Protein AF-A0A656A6Q9-F1 (afdb_monomer)

Mean predicted aligned error: 5.74 Å

Organism: Vibrio cholerae (NCBI:txid666)

Radius of gyration: 19.45 Å; Cα contacts (8 Å, |Δi|>4): 203; chains: 1; bounding box: 60×31×55 Å

Structure (mmCIF, N/CA/C/O backbone):
data_AF-A0A656A6Q9-F1
#
_entry.id   AF-A0A656A6Q9-F1
#
loop_
_atom_site.group_PDB
_atom_site.id
_atom_site.type_symbol
_atom_site.label_atom_id
_atom_site.label_alt_id
_atom_site.label_comp_id
_atom_site.label_asym_id
_atom_site.label_entity_id
_atom_site.label_seq_id
_atom_site.pdbx_PDB_ins_code
_atom_site.Cartn_x
_atom_site.Cartn_y
_atom_site.Cartn_z
_atom_site.occupancy
_atom_site.B_iso_or_equiv
_atom_site.auth_seq_id
_atom_site.auth_comp_id
_atom_site.auth_asym_id
_atom_site.auth_atom_id
_atom_site.pdbx_PDB_model_num
ATOM 1 N N . MET A 1 1 ? -40.763 5.179 -5.869 1.00 51.84 1 MET A N 1
ATOM 2 C CA . MET A 1 1 ? -40.791 4.531 -4.534 1.00 51.84 1 MET A CA 1
ATOM 3 C C . MET A 1 1 ? -39.818 3.346 -4.403 1.00 51.84 1 MET A C 1
ATOM 5 O O . MET A 1 1 ? -39.890 2.627 -3.414 1.00 51.84 1 MET A O 1
ATOM 9 N N . GLY A 1 2 ? -38.885 3.155 -5.349 1.00 65.19 2 GLY A N 1
ATOM 10 C CA . GLY A 1 2 ? -37.767 2.212 -5.219 1.00 65.19 2 GLY A CA 1
ATOM 11 C C . GLY A 1 2 ? -36.548 2.853 -4.540 1.00 65.19 2 GLY A C 1
ATOM 12 O O . GLY A 1 2 ? -36.451 4.078 -4.482 1.00 65.19 2 GLY A O 1
ATOM 13 N N . ASN A 1 3 ? -35.657 2.012 -4.014 1.00 74.50 3 ASN A N 1
ATOM 14 C CA . ASN A 1 3 ? -34.408 2.295 -3.283 1.00 74.50 3 ASN A CA 1
ATOM 15 C C . ASN A 1 3 ? -34.468 3.110 -1.979 1.00 74.50 3 ASN A C 1
ATOM 17 O O . ASN A 1 3 ? -33.742 2.761 -1.054 1.00 74.50 3 ASN A O 1
ATOM 21 N N . TRP A 1 4 ? -35.349 4.100 -1.821 1.00 93.19 4 TRP A N 1
ATOM 22 C CA . TRP A 1 4 ? -35.379 4.922 -0.597 1.00 93.19 4 TRP A CA 1
ATOM 23 C C . TRP A 1 4 ? -35.722 4.137 0.677 1.00 93.19 4 TRP A C 1
ATOM 25 O O . TRP A 1 4 ? -35.070 4.333 1.695 1.00 93.19 4 TRP A O 1
ATOM 35 N N . LYS A 1 5 ? -36.657 3.177 0.608 1.00 90.94 5 LYS A N 1
ATOM 36 C CA . LYS A 1 5 ? -36.960 2.284 1.746 1.00 90.94 5 LYS A CA 1
ATOM 37 C C . LYS A 1 5 ? -35.768 1.409 2.145 1.00 90.94 5 LYS A C 1
ATOM 39 O O . LYS A 1 5 ? -35.609 1.083 3.314 1.00 90.94 5 LYS A O 1
ATOM 44 N N . ASN A 1 6 ? -34.946 1.006 1.173 1.00 92.31 6 ASN A N 1
ATOM 45 C CA . ASN A 1 6 ? -33.754 0.207 1.447 1.00 92.31 6 ASN A CA 1
ATOM 46 C C . ASN A 1 6 ? -32.662 1.065 2.097 1.00 92.31 6 ASN A C 1
ATOM 48 O O . ASN A 1 6 ? -32.072 0.645 3.084 1.00 92.31 6 ASN A O 1
ATOM 52 N N . ILE A 1 7 ? -32.454 2.287 1.595 1.00 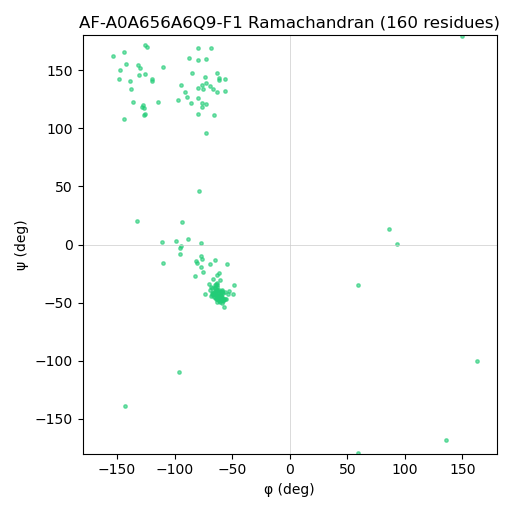92.56 7 ILE A N 1
ATOM 53 C CA . ILE A 1 7 ? -31.541 3.268 2.200 1.00 92.56 7 ILE A CA 1
ATOM 54 C C . ILE A 1 7 ? -31.954 3.549 3.648 1.00 92.56 7 ILE A C 1
ATOM 56 O O . ILE A 1 7 ? -31.124 3.461 4.544 1.00 92.56 7 ILE A O 1
ATOM 60 N N . GLU A 1 8 ? -33.237 3.820 3.896 1.00 94.25 8 GLU A N 1
ATOM 61 C CA . GLU A 1 8 ? -33.754 4.064 5.245 1.00 94.25 8 GLU A CA 1
ATOM 62 C C . GLU A 1 8 ? -33.530 2.860 6.166 1.00 94.25 8 GLU A C 1
ATOM 64 O O . GLU A 1 8 ? -33.038 3.025 7.280 1.00 94.25 8 GLU A O 1
ATOM 69 N N . LYS A 1 9 ? -33.807 1.640 5.687 1.00 92.25 9 LYS A N 1
ATOM 70 C CA . LYS A 1 9 ? -33.542 0.416 6.450 1.00 92.25 9 LYS A CA 1
ATOM 71 C C . LYS A 1 9 ? -32.058 0.270 6.797 1.00 92.25 9 LYS A C 1
ATOM 73 O O . LYS A 1 9 ? -31.758 -0.078 7.933 1.00 92.25 9 LYS A O 1
ATOM 78 N N . LEU A 1 10 ? -31.150 0.534 5.855 1.00 92.25 10 LEU A N 1
ATOM 79 C CA . LEU A 1 10 ? -29.704 0.465 6.093 1.00 92.25 10 LEU A CA 1
ATOM 80 C C . LEU A 1 10 ? -29.255 1.508 7.121 1.00 92.25 10 LEU A C 1
ATOM 82 O O . LEU A 1 10 ? -28.562 1.153 8.066 1.00 92.25 10 LEU A O 1
ATOM 86 N N . VAL A 1 11 ? -29.707 2.759 6.985 1.00 91.69 11 VAL A N 1
ATOM 87 C CA . VAL A 1 11 ? -29.376 3.845 7.922 1.00 91.69 11 VAL A CA 1
ATOM 88 C C . VAL A 1 11 ? -29.905 3.549 9.323 1.00 91.69 11 VAL A C 1
ATOM 90 O O . VAL A 1 11 ? -29.205 3.771 10.305 1.00 91.69 11 VAL A O 1
ATOM 93 N N . LEU A 1 12 ? -31.143 3.064 9.442 1.00 92.50 12 LEU A N 1
ATOM 94 C CA . LEU A 1 12 ? -31.718 2.717 10.740 1.00 92.50 12 LEU A CA 1
ATOM 95 C C . LEU A 1 12 ? -31.003 1.522 11.366 1.00 92.50 12 LEU A C 1
ATOM 97 O O . LEU A 1 12 ? -30.695 1.578 12.549 1.00 92.50 12 LEU A O 1
ATOM 101 N N . ALA A 1 13 ? -30.700 0.490 10.577 1.00 90.25 13 ALA A N 1
ATOM 102 C CA . ALA A 1 13 ? -29.970 -0.674 11.060 1.00 90.25 13 ALA A CA 1
ATOM 103 C C . ALA A 1 13 ? -28.542 -0.323 11.493 1.00 90.25 13 ALA A C 1
ATOM 105 O O . ALA A 1 13 ? -28.060 -0.906 12.452 1.00 90.25 13 ALA A O 1
ATOM 106 N N . SER A 1 14 ? -27.868 0.624 10.829 1.00 89.12 14 SER A N 1
ATOM 107 C CA . SER A 1 14 ? -26.481 0.970 11.153 1.00 89.12 14 SER A CA 1
ATOM 108 C C . SER A 1 14 ? -26.332 1.794 12.428 1.00 89.12 14 SER A C 1
ATOM 110 O O . SER A 1 14 ? -25.253 1.773 13.003 1.00 89.12 14 SER A O 1
ATOM 112 N N . LYS A 1 15 ? -27.370 2.525 12.872 1.00 87.69 15 LYS A N 1
ATOM 113 C CA . LYS A 1 15 ? -27.281 3.462 14.013 1.00 87.69 15 LYS A CA 1
ATOM 114 C C . LYS A 1 15 ? -26.712 2.827 15.278 1.00 87.69 15 LYS A C 1
ATOM 116 O O . LYS A 1 15 ? -25.904 3.467 15.940 1.00 87.69 15 LYS A O 1
ATOM 121 N N . ASP A 1 16 ? -27.091 1.585 15.560 1.00 84.44 16 ASP A N 1
ATOM 122 C CA . ASP A 1 16 ? -26.666 0.863 16.764 1.00 84.44 16 ASP A CA 1
ATOM 123 C C . ASP A 1 16 ? -25.224 0.328 16.670 1.00 84.44 16 ASP A C 1
ATOM 125 O O . ASP A 1 16 ? -24.668 -0.124 17.664 1.00 84.44 16 ASP A O 1
ATOM 129 N N . PHE A 1 17 ? -24.610 0.388 15.484 1.00 85.50 17 PHE A N 1
ATOM 130 C CA . PHE A 1 17 ? -23.245 -0.079 15.213 1.00 85.50 17 PHE A CA 1
ATOM 131 C C . PHE A 1 17 ? -22.272 1.071 14.915 1.00 85.50 17 PHE A C 1
ATOM 133 O O . PHE A 1 17 ? -21.109 0.831 14.591 1.00 85.50 17 PHE A O 1
ATOM 140 N N . ILE A 1 18 ? -22.735 2.325 14.978 1.00 85.31 18 ILE A N 1
ATOM 141 C CA . ILE A 1 18 ? -21.861 3.490 14.829 1.00 85.31 18 ILE A CA 1
ATOM 142 C C . ILE A 1 18 ? -21.087 3.659 16.130 1.00 85.31 18 ILE A C 1
ATOM 144 O O . ILE A 1 18 ? -21.676 3.937 17.171 1.00 85.31 18 ILE A O 1
ATOM 148 N N . LEU A 1 19 ? -19.765 3.549 16.031 1.00 84.19 19 LEU A N 1
ATOM 149 C CA . LEU A 1 19 ? -18.864 3.777 17.153 1.00 84.19 19 LEU A CA 1
ATOM 150 C C . LEU A 1 19 ? -19.065 5.171 17.762 1.00 84.19 19 LEU A C 1
ATOM 152 O O . LEU A 1 19 ? -19.246 6.165 17.037 1.00 84.19 19 LEU A O 1
ATOM 156 N N . THR A 1 20 ? -18.957 5.265 19.083 1.00 88.75 20 THR A N 1
ATOM 157 C CA . THR A 1 20 ? -18.841 6.557 19.765 1.00 88.75 20 THR A CA 1
ATOM 158 C C . THR A 1 20 ? -17.495 7.214 19.446 1.00 88.75 20 THR A C 1
ATOM 160 O O . THR A 1 20 ? -16.604 6.617 18.836 1.00 88.75 20 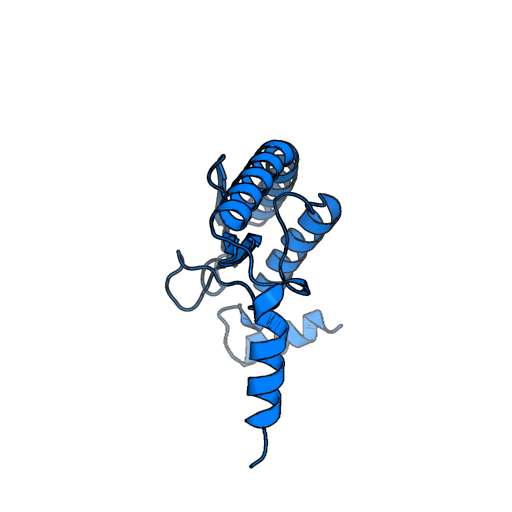THR A O 1
ATOM 163 N N . GLU A 1 21 ? -17.333 8.484 19.819 1.00 88.75 21 GLU A N 1
ATOM 164 C CA . GLU A 1 21 ? -16.047 9.161 19.635 1.00 88.75 21 GLU A CA 1
ATOM 165 C C . GLU A 1 21 ? -14.952 8.512 20.489 1.00 88.75 21 GLU A C 1
ATOM 167 O O . GLU A 1 21 ? -13.838 8.315 20.017 1.00 88.75 21 GLU A O 1
ATOM 172 N N . GLU A 1 22 ? -15.275 8.109 21.714 1.00 89.25 22 GLU A N 1
ATOM 173 C CA . GLU A 1 22 ? -14.339 7.449 22.622 1.00 89.25 22 GLU A CA 1
ATOM 174 C C . GLU A 1 22 ? -13.867 6.101 22.065 1.00 89.25 22 GLU A C 1
ATOM 176 O O . GLU A 1 22 ? -12.671 5.809 22.097 1.00 89.25 22 GLU A O 1
ATOM 181 N N . GLU A 1 23 ? -14.784 5.307 21.505 1.00 89.06 23 GLU A N 1
ATOM 182 C CA . GLU A 1 23 ? -14.456 4.033 20.859 1.00 89.06 23 GLU A CA 1
ATOM 183 C C . GLU A 1 23 ? -13.564 4.242 19.630 1.00 89.06 23 GLU A C 1
ATOM 185 O O . GLU A 1 23 ? -12.566 3.539 19.465 1.00 89.06 23 GLU A O 1
ATOM 190 N N . ARG A 1 24 ? -13.860 5.257 18.804 1.00 86.88 24 ARG A N 1
ATOM 191 C CA . ARG A 1 24 ? -13.001 5.626 17.667 1.00 86.88 24 ARG A CA 1
ATOM 192 C C . ARG A 1 24 ? -11.588 5.985 18.116 1.00 86.88 24 ARG A C 1
ATOM 194 O O . ARG A 1 24 ? -10.625 5.489 17.538 1.00 86.88 24 ARG A O 1
ATOM 201 N N . GLN A 1 25 ? -11.453 6.830 19.137 1.00 87.75 25 GLN A N 1
ATOM 202 C CA . GLN A 1 25 ? -10.142 7.261 19.630 1.00 87.75 25 GLN A CA 1
ATOM 203 C C . GLN A 1 25 ? -9.335 6.098 20.218 1.00 87.75 25 GLN A C 1
ATOM 205 O O . GLN A 1 25 ? -8.117 6.038 20.032 1.00 87.75 25 GLN A O 1
ATOM 210 N N . LEU A 1 26 ? -9.998 5.158 20.899 1.00 89.44 26 LEU A N 1
ATOM 211 C CA . LEU A 1 26 ? -9.346 3.960 21.418 1.00 89.44 26 LEU A CA 1
ATOM 212 C C . LEU A 1 26 ? -8.794 3.088 20.282 1.00 89.44 26 LEU A C 1
ATOM 214 O O . LEU A 1 26 ? -7.610 2.759 20.306 1.00 89.44 26 LEU A O 1
ATOM 218 N N . ILE A 1 27 ? -9.607 2.802 19.261 1.00 88.44 27 ILE A N 1
ATOM 219 C CA . ILE A 1 27 ? -9.195 1.992 18.103 1.00 88.44 27 ILE A CA 1
ATOM 220 C C . ILE A 1 27 ? -8.030 2.649 17.363 1.00 88.44 27 ILE A C 1
ATOM 222 O O . ILE A 1 27 ? -7.028 1.994 17.093 1.00 88.44 27 ILE A O 1
ATOM 226 N N . VAL A 1 28 ? -8.105 3.957 17.093 1.00 88.12 28 VAL A N 1
ATOM 227 C CA . VAL A 1 28 ? -7.019 4.697 16.425 1.00 88.12 28 VAL A CA 1
ATOM 228 C C . VAL A 1 28 ? -5.703 4.555 17.192 1.00 88.12 28 VAL A C 1
ATOM 230 O O . VAL A 1 28 ? -4.645 4.363 16.590 1.00 88.12 28 VAL A O 1
ATOM 233 N N . LYS A 1 29 ? -5.754 4.617 18.526 1.00 89.81 29 LYS A N 1
ATOM 234 C CA . LYS A 1 29 ? -4.574 4.448 19.375 1.00 89.81 29 LYS A CA 1
ATOM 235 C C . LYS A 1 29 ? -4.024 3.020 19.325 1.00 89.81 29 LYS A C 1
ATOM 237 O O . LYS A 1 29 ? -2.806 2.853 19.257 1.00 89.81 29 LYS A O 1
ATOM 242 N N . GLU A 1 30 ? -4.886 2.010 19.378 1.00 92.69 30 GLU A N 1
ATOM 243 C CA . GLU A 1 30 ? -4.486 0.599 19.309 1.00 92.69 30 GLU A CA 1
ATOM 244 C C . GLU A 1 30 ? -3.861 0.255 17.952 1.00 92.69 30 GLU A C 1
ATOM 246 O O . GLU A 1 30 ? -2.777 -0.327 17.904 1.00 92.69 30 GLU A O 1
ATOM 251 N N . GLU A 1 31 ? -4.474 0.710 16.861 1.00 93.19 31 GLU A N 1
ATOM 252 C CA . GLU A 1 31 ? -3.965 0.581 15.492 1.00 93.19 31 GLU A CA 1
ATOM 253 C C . GLU A 1 31 ? -2.591 1.237 15.330 1.00 93.19 31 GLU A C 1
ATOM 255 O O . GLU A 1 31 ? -1.655 0.635 14.798 1.00 93.19 31 GLU A O 1
ATOM 260 N N . GLN A 1 32 ? -2.437 2.459 15.845 1.00 91.94 32 GLN A N 1
ATOM 261 C CA . GLN A 1 32 ? -1.176 3.190 15.796 1.00 91.94 32 GLN A CA 1
ATOM 262 C C . GLN A 1 32 ? -0.078 2.495 16.615 1.00 91.94 32 GLN A C 1
ATOM 264 O O . GLN A 1 32 ? 1.076 2.432 16.182 1.00 91.94 32 GLN A O 1
ATOM 269 N N . GLN A 1 33 ? -0.416 1.954 17.786 1.00 94.69 33 GLN A N 1
ATOM 270 C CA . GLN A 1 33 ? 0.528 1.203 18.608 1.00 94.69 33 GLN A CA 1
ATOM 271 C C . GLN A 1 33 ? 0.952 -0.102 17.924 1.00 94.69 33 GLN A C 1
ATOM 273 O O . GLN A 1 33 ? 2.142 -0.426 17.920 1.00 94.69 33 GLN A O 1
ATOM 278 N N . ALA A 1 34 ? 0.005 -0.824 17.322 1.00 95.94 34 ALA A N 1
ATOM 279 C CA . ALA A 1 34 ? 0.280 -2.036 16.562 1.00 95.94 34 ALA A CA 1
ATOM 280 C C . ALA A 1 34 ? 1.186 -1.744 15.359 1.00 95.94 34 ALA A C 1
ATOM 282 O O . ALA A 1 34 ? 2.196 -2.420 15.175 1.00 95.94 34 ALA A O 1
ATOM 283 N N . TYR A 1 35 ? 0.911 -0.675 14.607 1.00 96.00 35 TYR A N 1
ATOM 284 C CA . TYR A 1 35 ? 1.780 -0.229 13.520 1.00 96.00 35 TYR A CA 1
ATOM 285 C C . TYR A 1 35 ? 3.218 0.020 13.992 1.00 96.00 35 TYR A C 1
ATOM 287 O O . TYR A 1 35 ? 4.152 -0.486 13.371 1.00 96.00 35 TYR A O 1
ATOM 295 N N . VAL A 1 36 ? 3.410 0.731 15.112 1.00 95.94 36 VAL A N 1
ATOM 296 C CA . VAL A 1 36 ? 4.750 0.970 15.683 1.00 95.94 36 VAL A CA 1
ATOM 297 C C . VAL A 1 36 ? 5.448 -0.350 16.019 1.00 95.94 36 VAL A C 1
ATOM 299 O O . VAL A 1 36 ? 6.630 -0.518 15.721 1.00 95.94 36 VAL A O 1
ATOM 302 N N . THR A 1 37 ? 4.720 -1.323 16.569 1.00 97.56 37 THR A N 1
ATOM 303 C CA . THR A 1 37 ? 5.241 -2.676 16.811 1.00 97.56 37 THR A CA 1
ATOM 304 C C . THR A 1 37 ? 5.618 -3.402 15.511 1.00 97.56 37 THR A C 1
ATOM 306 O O . THR A 1 37 ? 6.616 -4.123 15.488 1.00 97.56 37 THR A O 1
ATOM 309 N N . ASN A 1 38 ? 4.884 -3.177 14.420 1.00 97.62 38 ASN A N 1
ATOM 310 C CA . ASN A 1 38 ? 5.120 -3.789 13.108 1.00 97.62 38 ASN A CA 1
ATOM 311 C C . ASN A 1 38 ? 6.234 -3.104 12.291 1.00 97.62 38 ASN A C 1
ATOM 313 O O . ASN A 1 38 ? 6.744 -3.699 11.335 1.00 97.62 38 ASN A O 1
ATOM 317 N N . MET A 1 39 ? 6.650 -1.882 12.653 1.00 97.25 39 MET A N 1
ATOM 318 C CA . MET A 1 39 ? 7.639 -1.087 11.908 1.00 97.25 39 MET A CA 1
ATOM 319 C C . MET A 1 39 ? 8.923 -1.846 11.543 1.00 97.25 39 MET A C 1
ATOM 321 O O . MET A 1 39 ? 9.347 -1.716 10.395 1.00 97.25 39 MET A O 1
ATOM 325 N N . PRO A 1 40 ? 9.551 -2.663 12.416 1.00 98.12 40 PRO A N 1
ATOM 326 C CA . PRO A 1 40 ? 10.756 -3.401 12.037 1.00 98.12 40 PRO A CA 1
ATOM 327 C C . PRO A 1 40 ? 10.547 -4.322 10.827 1.00 98.12 40 PRO A C 1
ATOM 329 O O . PRO A 1 40 ? 11.383 -4.347 9.924 1.00 98.12 40 PRO A O 1
ATOM 332 N N . ALA A 1 41 ? 9.411 -5.024 10.767 1.00 98.12 41 ALA A N 1
ATOM 333 C CA . ALA A 1 41 ? 9.065 -5.896 9.646 1.00 98.12 41 ALA A CA 1
ATOM 334 C C . ALA A 1 41 ? 8.768 -5.094 8.369 1.00 98.12 41 ALA A C 1
ATOM 336 O O . ALA A 1 41 ? 9.191 -5.481 7.280 1.00 98.12 41 ALA A O 1
ATOM 337 N N . ILE A 1 42 ? 8.083 -3.954 8.504 1.00 98.00 42 ILE A N 1
ATOM 338 C CA . ILE A 1 42 ? 7.798 -3.034 7.393 1.00 98.00 42 ILE A CA 1
ATOM 339 C C . ILE A 1 42 ? 9.109 -2.493 6.804 1.00 98.00 42 ILE A C 1
ATOM 341 O O . ILE A 1 42 ? 9.321 -2.556 5.592 1.00 98.00 42 ILE A O 1
ATOM 345 N N . ILE A 1 43 ? 10.012 -2.012 7.662 1.00 98.38 43 ILE A N 1
ATOM 346 C CA . ILE A 1 43 ? 11.329 -1.483 7.287 1.00 98.38 43 ILE A CA 1
ATOM 347 C C . ILE A 1 43 ? 12.146 -2.547 6.555 1.00 98.38 43 ILE A C 1
ATOM 349 O O . ILE A 1 43 ? 12.754 -2.247 5.529 1.00 98.38 43 ILE A O 1
ATOM 353 N N . GLU A 1 44 ? 12.157 -3.782 7.056 1.00 98.38 44 GLU A N 1
ATOM 354 C CA . GLU A 1 44 ? 12.862 -4.899 6.427 1.00 98.38 44 GLU A CA 1
ATOM 355 C C . GLU A 1 44 ? 12.386 -5.125 4.982 1.00 98.38 44 GLU A C 1
ATOM 357 O O . GLU A 1 44 ? 13.199 -5.096 4.053 1.00 98.38 44 GLU A O 1
ATOM 362 N N . VAL A 1 45 ? 11.072 -5.276 4.779 1.00 98.50 45 VAL A N 1
ATOM 363 C CA . VAL A 1 45 ? 10.471 -5.516 3.455 1.00 98.50 45 VAL A CA 1
ATOM 364 C C . VAL A 1 45 ? 10.753 -4.352 2.502 1.00 98.50 45 VAL A C 1
ATOM 366 O O . VAL A 1 45 ? 11.218 -4.566 1.378 1.00 98.50 45 VAL A O 1
ATOM 369 N N . LEU A 1 46 ? 10.537 -3.110 2.943 1.00 98.44 46 LEU A N 1
ATOM 370 C CA . LEU A 1 46 ? 10.727 -1.932 2.092 1.00 98.44 46 LEU A CA 1
ATOM 371 C C . LEU A 1 46 ? 12.198 -1.658 1.771 1.00 98.44 46 LEU A C 1
ATOM 373 O O . LEU A 1 46 ? 12.510 -1.233 0.658 1.00 98.44 46 LEU A O 1
ATOM 377 N N . ASN A 1 47 ? 13.124 -1.946 2.689 1.00 98.44 47 ASN A N 1
ATOM 378 C CA . ASN A 1 47 ? 14.556 -1.832 2.413 1.00 98.44 47 ASN A CA 1
ATOM 379 C C . ASN A 1 47 ? 15.013 -2.856 1.373 1.00 98.44 47 ASN A C 1
ATOM 381 O O . ASN A 1 47 ? 15.770 -2.503 0.465 1.00 98.44 47 ASN A O 1
ATOM 385 N N . MET A 1 48 ? 14.530 -4.099 1.456 1.00 98.31 48 MET A N 1
ATOM 386 C CA . MET A 1 48 ? 14.808 -5.106 0.431 1.00 98.31 48 MET A CA 1
ATOM 387 C C . MET A 1 48 ? 14.254 -4.684 -0.934 1.00 98.31 48 MET A C 1
ATOM 389 O O . MET A 1 48 ? 14.979 -4.742 -1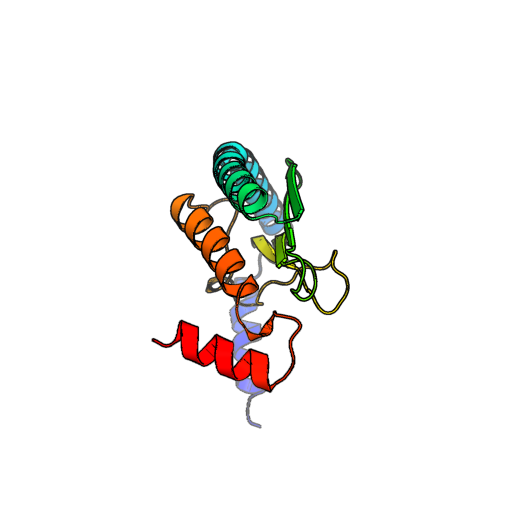.931 1.00 98.31 48 MET A O 1
ATOM 393 N N . ALA A 1 49 ? 13.007 -4.205 -0.985 1.00 98.19 49 ALA A N 1
ATOM 394 C CA . ALA A 1 49 ? 12.401 -3.702 -2.215 1.00 98.19 49 ALA A CA 1
ATOM 395 C C . ALA A 1 49 ? 13.193 -2.516 -2.791 1.00 98.19 49 ALA A C 1
ATOM 397 O O . ALA A 1 49 ? 13.536 -2.520 -3.973 1.00 98.19 49 ALA A O 1
ATOM 398 N N . GLN A 1 50 ? 13.570 -1.543 -1.954 1.00 98.31 50 GLN A N 1
ATOM 399 C CA . GLN A 1 50 ? 14.390 -0.402 -2.358 1.00 98.31 50 GLN A CA 1
ATOM 400 C C . GLN A 1 50 ? 15.720 -0.841 -2.978 1.00 98.31 50 GLN A C 1
ATOM 402 O O . GLN A 1 50 ? 16.112 -0.301 -4.012 1.00 98.31 50 GLN A O 1
ATOM 407 N N . LEU A 1 51 ? 16.435 -1.780 -2.350 1.00 98.38 51 LEU A N 1
ATOM 408 C CA . LEU A 1 51 ? 17.723 -2.263 -2.855 1.00 98.38 51 LEU A CA 1
ATOM 409 C C . LEU A 1 51 ? 17.572 -2.896 -4.243 1.00 98.38 51 LEU A C 1
ATOM 411 O O . LEU A 1 51 ? 18.333 -2.562 -5.152 1.00 98.38 51 LEU A O 1
ATOM 415 N N . LYS A 1 52 ? 16.559 -3.752 -4.426 1.00 98.38 52 LYS A N 1
ATOM 416 C CA . LYS A 1 52 ? 16.273 -4.396 -5.716 1.00 98.38 52 LYS A CA 1
ATOM 417 C C . LYS A 1 52 ? 15.882 -3.379 -6.790 1.00 98.38 52 LYS A C 1
ATOM 419 O O . LYS A 1 52 ? 16.427 -3.419 -7.888 1.00 98.38 52 LYS A O 1
ATOM 424 N N . LEU A 1 53 ? 14.996 -2.437 -6.470 1.00 98.19 53 LEU A N 1
ATOM 425 C CA . LEU A 1 53 ? 14.562 -1.389 -7.398 1.00 98.19 53 LEU A CA 1
ATOM 426 C C . LEU A 1 53 ? 15.721 -0.472 -7.813 1.00 98.19 53 LEU A C 1
ATOM 428 O O . LEU A 1 53 ? 15.893 -0.199 -8.999 1.00 98.19 53 LEU A O 1
ATOM 432 N N . LYS A 1 54 ? 16.567 -0.043 -6.868 1.00 97.88 54 LYS A N 1
ATOM 433 C CA . LYS A 1 54 ? 17.752 0.772 -7.182 1.00 97.88 54 LYS A CA 1
ATOM 434 C C . LYS A 1 54 ? 18.730 0.036 -8.101 1.00 97.88 54 LYS A C 1
ATOM 436 O O . LYS A 1 54 ? 19.265 0.652 -9.016 1.00 97.88 54 LYS A O 1
ATOM 441 N N . ALA A 1 55 ? 18.926 -1.272 -7.909 1.00 98.12 55 ALA A N 1
ATOM 442 C CA . ALA A 1 55 ? 19.750 -2.089 -8.805 1.00 98.12 55 ALA A CA 1
ATOM 443 C C . ALA A 1 55 ? 19.183 -2.171 -10.238 1.00 98.12 55 ALA A C 1
ATOM 445 O O . ALA A 1 55 ? 19.944 -2.339 -11.186 1.00 98.12 55 ALA A O 1
ATOM 446 N N . LEU A 1 56 ? 17.867 -2.003 -10.397 1.00 97.12 56 LEU A N 1
ATOM 447 C CA . LEU A 1 56 ? 17.171 -1.926 -11.686 1.00 97.12 56 LEU A CA 1
ATOM 448 C C . LEU A 1 56 ? 17.088 -0.493 -12.253 1.00 97.12 56 LEU A C 1
ATOM 450 O O . LEU A 1 56 ? 16.450 -0.280 -13.281 1.00 97.12 56 LEU A O 1
ATOM 454 N N . GLY A 1 57 ? 17.717 0.494 -11.605 1.00 96.81 57 GLY A N 1
ATOM 455 C CA . GLY A 1 57 ? 17.767 1.880 -12.081 1.00 96.81 57 GLY A CA 1
ATOM 456 C C . GLY A 1 57 ? 16.581 2.759 -11.672 1.00 96.81 57 GLY A C 1
ATOM 457 O O . GLY A 1 57 ? 16.428 3.855 -12.208 1.00 96.81 57 GLY A O 1
ATOM 458 N N . PHE A 1 58 ? 15.747 2.322 -10.725 1.00 97.31 58 PHE A N 1
ATOM 459 C CA . PHE A 1 58 ? 14.666 3.156 -10.201 1.00 97.31 58 PHE A CA 1
ATOM 460 C C . PHE A 1 58 ? 15.198 4.265 -9.286 1.00 97.31 58 PHE A C 1
ATOM 462 O O . PHE A 1 58 ? 16.084 4.049 -8.451 1.00 97.31 58 PHE A O 1
ATOM 469 N N . TRP A 1 59 ? 14.555 5.429 -9.349 1.00 95.94 59 TRP A N 1
ATOM 470 C CA . TRP A 1 59 ? 14.530 6.367 -8.232 1.00 95.94 59 TRP A CA 1
ATOM 471 C C . TRP A 1 59 ? 13.572 5.835 -7.161 1.00 95.94 59 TRP A C 1
ATOM 473 O O . TRP A 1 59 ? 12.467 5.406 -7.491 1.00 95.94 59 TRP A O 1
ATOM 483 N N . VAL A 1 60 ? 13.982 5.848 -5.888 1.00 96.56 60 VAL A N 1
ATOM 484 C CA . VAL A 1 60 ? 13.186 5.319 -4.767 1.00 96.56 60 VAL A CA 1
ATOM 485 C C . VAL A 1 60 ? 13.265 6.257 -3.567 1.00 96.56 60 VAL A C 1
ATOM 487 O O . VAL A 1 60 ? 14.360 6.653 -3.161 1.00 96.56 60 VAL A O 1
ATOM 490 N N . GLU A 1 61 ? 12.111 6.535 -2.968 1.00 95.50 61 GLU A N 1
ATOM 491 C CA . GLU A 1 61 ? 11.949 7.176 -1.664 1.00 95.50 61 GLU A CA 1
ATOM 492 C C . GLU A 1 61 ? 11.309 6.176 -0.700 1.00 95.50 61 GLU A C 1
ATOM 494 O O . GLU A 1 61 ? 10.218 5.671 -0.957 1.00 95.50 61 GLU A O 1
ATOM 499 N N . ASN A 1 62 ? 11.983 5.903 0.413 1.00 96.81 62 ASN A N 1
ATOM 500 C CA . ASN A 1 62 ? 11.483 5.043 1.478 1.00 96.81 62 ASN A CA 1
ATOM 501 C C . ASN A 1 62 ? 11.562 5.806 2.799 1.00 96.81 62 ASN A C 1
ATOM 503 O O . ASN A 1 62 ? 12.660 6.092 3.280 1.00 96.81 62 ASN A O 1
ATOM 507 N N . ASN A 1 63 ? 10.409 6.152 3.361 1.00 96.06 63 ASN A N 1
ATOM 508 C CA . ASN A 1 63 ? 10.307 6.830 4.642 1.00 96.06 63 ASN A CA 1
ATOM 509 C C . ASN A 1 63 ? 9.337 6.066 5.545 1.00 96.06 63 ASN A C 1
ATOM 511 O O . ASN A 1 63 ? 8.160 5.934 5.216 1.00 96.06 63 ASN A O 1
ATOM 515 N N . VAL A 1 64 ? 9.832 5.578 6.678 1.00 96.06 64 VAL A N 1
ATOM 516 C CA . VAL A 1 64 ? 9.045 4.863 7.684 1.00 96.06 64 VAL A CA 1
ATOM 517 C C . VAL A 1 64 ? 9.272 5.564 9.015 1.00 96.06 64 VAL A C 1
ATOM 519 O O . VAL A 1 64 ? 10.380 5.541 9.550 1.00 96.06 64 VAL A O 1
ATOM 522 N N . THR A 1 65 ? 8.231 6.202 9.539 1.00 95.62 65 THR A N 1
ATOM 523 C CA . THR A 1 65 ? 8.232 6.852 10.852 1.00 95.62 65 THR A CA 1
ATOM 524 C C . THR A 1 65 ? 7.076 6.327 11.689 1.00 95.62 65 THR A C 1
ATOM 526 O O . THR A 1 65 ? 6.213 5.604 11.189 1.00 95.62 65 THR A O 1
ATOM 529 N N . GLU A 1 66 ? 7.031 6.698 12.967 1.00 92.88 66 GLU A N 1
ATOM 530 C CA . GLU A 1 66 ? 5.904 6.356 13.838 1.00 92.88 66 GLU A CA 1
ATOM 531 C C . GLU A 1 66 ? 4.586 6.947 13.324 1.00 92.88 66 GLU A C 1
ATOM 533 O O . GLU A 1 66 ? 3.543 6.337 13.489 1.00 92.88 66 GLU A O 1
ATOM 538 N N . GLN A 1 67 ? 4.617 8.094 12.641 1.00 89.38 67 GLN A N 1
ATOM 539 C CA . GLN A 1 67 ? 3.419 8.738 12.089 1.00 89.38 67 GLN A CA 1
ATOM 540 C C . GLN A 1 67 ? 2.907 8.058 10.815 1.00 89.38 67 GLN A C 1
ATOM 542 O O . GLN A 1 67 ? 1.815 8.380 10.348 1.00 89.38 67 GLN A O 1
ATOM 547 N N . GLY A 1 68 ? 3.698 7.164 10.220 1.00 91.50 68 GLY A N 1
ATOM 548 C CA . GLY A 1 68 ? 3.304 6.470 9.011 1.00 91.50 68 GLY A CA 1
ATOM 549 C C . GLY A 1 68 ? 4.457 6.091 8.096 1.00 91.50 68 GLY A C 1
ATOM 550 O O . GLY A 1 68 ? 5.631 6.359 8.348 1.00 91.50 68 GLY A O 1
ATOM 551 N N . THR A 1 69 ? 4.093 5.445 6.998 1.00 94.19 69 THR A N 1
ATOM 552 C CA . THR A 1 69 ? 5.020 4.979 5.971 1.00 94.19 69 THR A CA 1
ATOM 553 C C . THR A 1 69 ? 4.688 5.633 4.642 1.00 94.19 69 THR A C 1
ATOM 555 O O . THR A 1 69 ? 3.523 5.789 4.282 1.00 94.19 69 THR A O 1
ATOM 558 N N . ARG A 1 70 ? 5.720 5.972 3.875 1.00 94.50 70 ARG A N 1
ATOM 559 C CA . ARG A 1 70 ? 5.625 6.398 2.485 1.00 94.50 70 ARG A CA 1
ATOM 560 C C . ARG A 1 70 ? 6.715 5.718 1.672 1.00 94.50 70 ARG A C 1
ATOM 562 O O . ARG A 1 70 ? 7.900 5.869 1.960 1.00 94.50 70 ARG A O 1
ATOM 569 N N . PHE A 1 71 ? 6.296 5.001 0.638 1.00 96.31 71 PHE A N 1
ATOM 570 C CA . PHE A 1 71 ? 7.187 4.313 -0.283 1.00 96.31 71 PHE A CA 1
ATOM 571 C C . PHE A 1 71 ? 6.846 4.730 -1.708 1.00 96.31 71 PHE A C 1
ATOM 573 O O . PHE A 1 71 ? 5.726 4.504 -2.167 1.00 96.31 71 PHE A O 1
ATOM 580 N N . ARG A 1 72 ? 7.799 5.362 -2.398 1.00 94.94 72 ARG A N 1
ATOM 581 C CA . ARG A 1 72 ? 7.655 5.815 -3.785 1.00 94.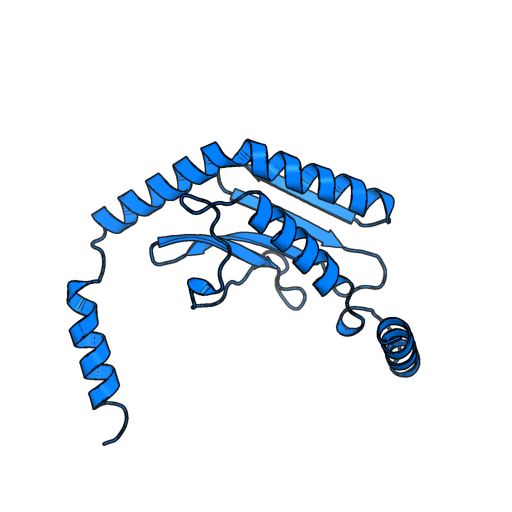94 72 ARG A CA 1
ATOM 582 C C . ARG A 1 72 ? 8.763 5.273 -4.642 1.00 94.94 72 ARG A C 1
ATOM 584 O O . ARG A 1 72 ? 9.907 5.178 -4.204 1.00 94.94 72 ARG A O 1
ATOM 591 N N . PHE A 1 73 ? 8.432 5.013 -5.890 1.00 95.19 73 PHE A N 1
ATOM 592 C CA . PHE A 1 73 ? 9.411 4.607 -6.872 1.00 95.19 73 PHE A CA 1
ATOM 593 C C . PHE A 1 73 ? 9.028 5.118 -8.253 1.00 95.19 73 PHE A C 1
ATOM 595 O O . PHE A 1 73 ? 7.854 5.306 -8.568 1.00 95.19 73 PHE A O 1
ATOM 602 N N . SER A 1 74 ? 10.035 5.377 -9.074 1.00 93.75 74 SER A N 1
ATOM 603 C CA . SER A 1 74 ? 9.845 5.786 -10.458 1.00 93.75 74 SER A CA 1
ATOM 604 C C . SER A 1 74 ? 10.998 5.280 -11.308 1.00 93.75 74 SER A C 1
ATOM 606 O O . SER A 1 74 ? 12.147 5.263 -10.860 1.00 93.75 74 SER A O 1
ATOM 608 N N . LEU A 1 75 ? 10.685 4.864 -12.530 1.00 94.81 75 LEU A N 1
ATOM 609 C CA . LEU A 1 75 ? 11.665 4.459 -13.527 1.00 94.81 75 LEU A CA 1
ATOM 610 C C . LEU A 1 75 ? 11.541 5.370 -14.746 1.00 94.81 75 LEU A C 1
ATOM 612 O O . LEU A 1 75 ? 10.439 5.739 -15.155 1.00 94.81 75 LEU A O 1
ATOM 616 N N . GLN A 1 76 ? 12.676 5.735 -15.340 1.00 90.31 76 GLN A N 1
ATOM 617 C CA . GLN A 1 76 ? 12.682 6.546 -16.552 1.00 90.31 76 GLN A CA 1
ATOM 618 C C . GLN A 1 76 ? 11.851 5.874 -17.656 1.00 90.31 76 GLN A C 1
ATOM 620 O O . GLN A 1 76 ? 12.020 4.690 -17.937 1.00 90.31 76 GLN A O 1
ATOM 625 N N . GLY A 1 77 ? 10.971 6.653 -18.290 1.00 88.44 77 GLY A N 1
ATOM 626 C CA . GLY A 1 77 ? 10.074 6.163 -19.338 1.00 88.44 77 GLY A CA 1
ATOM 627 C C . GLY A 1 77 ? 8.695 5.717 -18.848 1.00 88.44 77 GLY A C 1
ATOM 628 O O . GLY A 1 77 ? 7.887 5.334 -19.684 1.00 88.44 77 GLY A O 1
ATOM 629 N N . TYR A 1 78 ? 8.394 5.808 -17.549 1.00 89.56 78 TYR A N 1
ATOM 630 C CA . TYR A 1 78 ? 7.067 5.525 -16.986 1.00 89.56 78 TYR A CA 1
ATOM 631 C C . TYR A 1 78 ? 6.360 6.798 -16.490 1.00 89.56 78 TYR A C 1
ATOM 633 O O . TYR A 1 78 ? 7.007 7.780 -16.115 1.00 89.56 78 TYR A O 1
ATOM 641 N N . TYR A 1 79 ? 5.024 6.795 -16.486 1.00 83.44 79 TYR A N 1
ATOM 642 C CA . TYR A 1 79 ? 4.210 7.911 -15.998 1.00 83.44 79 TYR A CA 1
ATOM 643 C C . TYR A 1 79 ? 4.242 8.024 -14.469 1.00 83.44 79 TYR A C 1
ATOM 645 O O . TYR A 1 79 ? 3.792 7.124 -13.762 1.00 83.44 79 TYR A O 1
ATOM 653 N N . GLY A 1 80 ? 4.701 9.177 -13.968 1.00 78.31 80 GLY A N 1
ATOM 654 C CA . GLY A 1 80 ? 4.648 9.544 -12.550 1.00 78.31 80 GLY A CA 1
ATOM 655 C C . GLY A 1 80 ? 5.386 8.581 -11.603 1.00 78.31 80 GLY A C 1
ATOM 656 O O . GLY A 1 80 ? 6.010 7.601 -12.030 1.00 78.31 80 GLY A O 1
ATOM 657 N N . PRO A 1 81 ? 5.365 8.866 -10.292 1.00 86.50 81 PRO A N 1
ATOM 658 C CA . PRO A 1 81 ? 5.789 7.904 -9.291 1.00 86.50 81 PRO A CA 1
ATOM 659 C C . PRO A 1 81 ? 4.676 6.884 -9.025 1.00 86.50 81 PRO A C 1
ATOM 661 O O . PRO A 1 81 ? 3.520 7.249 -8.811 1.00 86.50 81 PRO A O 1
ATOM 664 N N . GLY A 1 82 ? 5.052 5.610 -8.975 1.00 91.69 82 GLY A N 1
ATOM 665 C CA . GLY A 1 82 ? 4.274 4.585 -8.293 1.00 91.69 82 GLY A CA 1
ATOM 666 C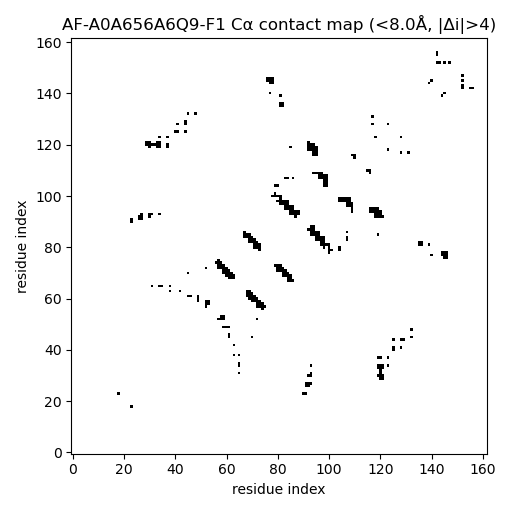 C . GLY A 1 82 ? 4.527 4.637 -6.787 1.00 91.69 82 GLY A C 1
ATOM 667 O O . GLY A 1 82 ? 5.445 5.315 -6.307 1.00 91.69 82 GLY A O 1
ATOM 668 N N . GLY A 1 83 ? 3.718 3.903 -6.030 1.00 93.12 83 GLY A N 1
ATOM 669 C CA . GLY A 1 83 ? 3.918 3.748 -4.596 1.00 93.12 83 GLY A CA 1
ATOM 670 C C . GLY A 1 83 ? 2.646 3.874 -3.780 1.00 93.12 83 GLY A C 1
ATOM 671 O O . GLY A 1 83 ? 1.531 3.879 -4.301 1.00 93.12 83 GLY A O 1
ATOM 672 N N . PHE A 1 84 ? 2.836 3.973 -2.473 1.00 9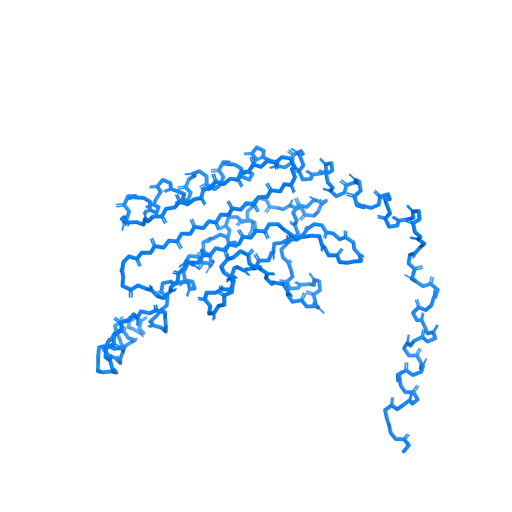5.00 84 PHE A N 1
ATOM 673 C CA . PHE A 1 84 ? 1.765 4.027 -1.491 1.00 95.00 84 PHE A CA 1
ATOM 674 C C . PHE A 1 84 ? 2.219 4.765 -0.230 1.00 95.00 84 PHE A C 1
ATOM 676 O O . PHE A 1 84 ? 3.414 4.951 0.027 1.00 95.00 84 PHE A O 1
ATOM 683 N N . SER A 1 85 ? 1.251 5.192 0.572 1.00 94.12 85 SER A N 1
ATOM 684 C CA . SER A 1 85 ? 1.490 5.741 1.900 1.00 94.12 85 SER A CA 1
ATOM 685 C C . SER A 1 85 ? 0.407 5.309 2.875 1.00 94.12 85 SER A C 1
ATOM 687 O O . SER A 1 85 ? -0.722 5.037 2.472 1.00 94.12 85 SER A O 1
ATOM 689 N N . THR A 1 86 ? 0.730 5.284 4.161 1.00 91.56 86 THR A N 1
ATOM 690 C CA . THR A 1 86 ? -0.269 5.079 5.208 1.00 91.56 86 THR A CA 1
ATOM 691 C C . THR A 1 86 ? -1.300 6.201 5.194 1.00 91.56 86 THR A C 1
ATOM 693 O O . THR A 1 86 ? -0.961 7.369 4.988 1.00 91.56 86 THR A O 1
ATOM 696 N N . GLN A 1 87 ? -2.550 5.830 5.426 1.00 85.81 87 GLN A N 1
ATOM 697 C CA . GLN A 1 87 ? -3.696 6.712 5.571 1.00 85.81 87 GLN A CA 1
ATOM 698 C C . GLN A 1 87 ? -4.556 6.185 6.720 1.00 85.81 87 GLN A C 1
ATOM 700 O O . GLN A 1 87 ? -4.738 4.975 6.853 1.00 85.81 87 GLN A O 1
ATOM 705 N N . PHE A 1 88 ? -5.102 7.077 7.542 1.00 75.19 88 PHE A N 1
ATOM 706 C CA . PHE A 1 88 ? -6.121 6.675 8.507 1.00 75.19 88 PHE A CA 1
ATOM 707 C C . PHE A 1 88 ? -7.466 6.548 7.795 1.00 75.19 88 PHE A C 1
ATOM 709 O O . PHE A 1 88 ? -7.921 7.489 7.133 1.00 75.19 88 PHE A O 1
ATOM 716 N N . HIS A 1 89 ? -8.109 5.386 7.929 1.00 73.81 89 HIS A N 1
ATOM 717 C CA . HIS A 1 89 ? -9.499 5.241 7.526 1.00 73.81 89 HIS A CA 1
ATOM 718 C C . HIS A 1 89 ? -10.370 6.098 8.455 1.00 73.81 89 HIS A C 1
ATOM 720 O O . HIS A 1 89 ? -10.218 6.029 9.673 1.00 73.81 89 HIS A O 1
ATOM 726 N N . ILE A 1 90 ? -11.318 6.874 7.909 1.00 63.66 90 ILE A N 1
ATOM 727 C CA . ILE A 1 90 ? -12.213 7.776 8.679 1.00 63.66 90 ILE A CA 1
ATOM 728 C C . ILE A 1 90 ? -12.986 7.054 9.806 1.00 63.66 90 ILE A C 1
ATOM 730 O O . ILE A 1 90 ? -13.510 7.689 10.718 1.00 63.66 90 ILE A O 1
ATOM 734 N N . SER A 1 91 ? -13.053 5.725 9.759 1.00 56.41 91 SER A N 1
ATOM 735 C CA . SER A 1 91 ? -13.878 4.892 10.634 1.00 56.41 91 SER A CA 1
ATOM 736 C C . SER A 1 91 ? -13.153 3.693 11.258 1.00 56.41 91 SER A C 1
ATOM 738 O O . SER A 1 91 ? -13.833 2.747 11.645 1.00 56.41 91 SER A O 1
ATOM 740 N N . GLY A 1 92 ? -11.817 3.676 11.346 1.00 69.69 92 GLY A N 1
ATOM 741 C CA . GLY A 1 92 ? -11.139 2.587 12.062 1.00 69.69 92 GLY A CA 1
ATOM 742 C C . GLY A 1 92 ? -9.651 2.428 11.753 1.00 69.69 92 GLY A C 1
ATOM 743 O O . GLY A 1 92 ? -8.847 3.150 12.341 1.00 69.69 92 GLY A O 1
ATOM 744 N N . PRO A 1 93 ? -9.267 1.472 10.889 1.00 83.44 93 PRO A N 1
ATOM 745 C CA . PRO A 1 93 ? -7.900 0.966 10.848 1.00 83.44 93 PRO A CA 1
ATOM 746 C C . PRO A 1 93 ? -6.924 1.868 10.091 1.00 83.44 93 PRO A C 1
ATOM 748 O O . PRO A 1 93 ? -7.296 2.668 9.221 1.00 83.44 93 PRO A O 1
ATOM 751 N N . LEU A 1 94 ? -5.638 1.691 10.398 1.00 88.75 94 LEU A N 1
ATOM 752 C CA . LEU A 1 94 ? -4.557 2.263 9.604 1.00 88.75 94 LEU A CA 1
ATOM 753 C C . LEU A 1 94 ? -4.392 1.438 8.323 1.00 88.75 94 LEU A C 1
ATOM 755 O O . LEU A 1 94 ? -4.127 0.236 8.387 1.00 88.75 94 LEU A O 1
ATOM 759 N N . VAL A 1 95 ? -4.514 2.078 7.161 1.00 92.75 95 VAL A N 1
ATOM 760 C CA . VAL A 1 95 ? -4.475 1.405 5.853 1.00 92.75 95 VAL A CA 1
ATOM 761 C C . VAL A 1 95 ? -3.399 1.977 4.934 1.00 92.75 95 VAL A C 1
ATOM 763 O O . VAL A 1 95 ? -2.825 3.028 5.216 1.00 92.75 95 VAL A O 1
ATOM 766 N N . LEU A 1 96 ? -3.126 1.312 3.809 1.00 93.00 96 LEU A N 1
ATOM 767 C CA . LEU A 1 96 ? -2.309 1.868 2.723 1.00 93.00 96 LEU A CA 1
ATOM 768 C C . LEU A 1 96 ? -3.173 2.474 1.616 1.00 93.00 96 LEU A C 1
ATOM 770 O O . LEU A 1 96 ? -3.988 1.786 1.004 1.00 93.00 96 LEU A O 1
ATOM 774 N N . GLY A 1 97 ? -2.924 3.745 1.307 1.00 91.88 97 GLY A N 1
ATOM 775 C CA . GLY A 1 97 ? -3.408 4.401 0.099 1.00 91.88 97 GLY A CA 1
ATOM 776 C C . GLY A 1 97 ? -2.366 4.358 -1.019 1.00 91.88 97 GLY A C 1
ATOM 777 O O . GLY A 1 97 ? -1.188 4.625 -0.784 1.00 91.88 97 GLY A O 1
ATOM 778 N N . LEU A 1 98 ? -2.794 4.076 -2.248 1.00 92.62 98 LEU A N 1
ATOM 779 C CA . LEU A 1 98 ? -1.962 4.135 -3.451 1.00 92.62 98 LEU A CA 1
ATOM 780 C C . LEU A 1 98 ? -1.751 5.588 -3.878 1.00 92.62 98 LEU A C 1
ATOM 782 O O . LEU A 1 98 ? -2.685 6.384 -3.846 1.00 92.62 98 LEU A O 1
ATOM 786 N N . ILE A 1 99 ? -0.533 5.952 -4.273 1.00 89.44 99 ILE A N 1
ATOM 787 C CA . ILE A 1 99 ? -0.237 7.312 -4.743 1.00 89.44 99 ILE A CA 1
ATOM 788 C C . ILE A 1 99 ? -0.922 7.552 -6.085 1.00 89.44 99 ILE A C 1
ATOM 790 O O . ILE A 1 99 ? -0.884 6.695 -6.964 1.00 89.44 99 ILE A O 1
ATOM 794 N N . ASN A 1 100 ? -1.537 8.725 -6.246 1.00 79.88 100 ASN A N 1
ATOM 795 C CA . ASN A 1 100 ? -2.156 9.116 -7.507 1.00 79.88 100 ASN A CA 1
ATOM 796 C C . ASN A 1 100 ? -1.090 9.629 -8.500 1.00 79.88 100 ASN A C 1
ATOM 798 O O . ASN A 1 100 ? -0.538 10.712 -8.286 1.00 79.88 100 ASN A O 1
ATOM 802 N N . PRO A 1 101 ? -0.821 8.917 -9.612 1.00 69.00 101 PRO A N 1
ATOM 803 C CA . PRO A 1 101 ? 0.180 9.351 -10.583 1.00 69.00 101 PRO A CA 1
ATOM 804 C C . PRO A 1 101 ? -0.310 10.496 -11.489 1.00 69.00 101 PRO A C 1
ATOM 806 O O . PRO A 1 101 ? 0.514 11.192 -12.078 1.00 69.00 101 PRO A O 1
ATOM 809 N N . ALA A 1 102 ? -1.628 10.706 -11.609 1.00 68.31 102 ALA A N 1
ATOM 810 C CA . ALA A 1 102 ? -2.252 11.652 -12.542 1.00 68.31 102 ALA A CA 1
ATOM 811 C C . ALA A 1 102 ? -2.636 13.005 -11.905 1.00 68.31 102 ALA A C 1
ATOM 813 O O . ALA A 1 102 ? -3.237 13.850 -12.569 1.00 68.31 102 ALA A O 1
ATOM 814 N N . GLY A 1 103 ? -2.322 13.211 -10.623 1.00 65.00 103 GLY A N 1
ATOM 815 C CA . GLY A 1 103 ? -2.725 14.396 -9.866 1.00 65.00 103 GLY A CA 1
ATOM 816 C C . GLY A 1 103 ? -1.654 14.858 -8.886 1.00 65.00 103 GLY A C 1
ATOM 817 O O . GLY A 1 103 ? -0.464 14.864 -9.199 1.00 65.00 103 GLY A O 1
ATOM 818 N N . ASP A 1 104 ? -2.079 15.257 -7.689 1.00 74.62 104 ASP A N 1
ATOM 819 C CA . ASP A 1 104 ? -1.146 15.543 -6.605 1.00 74.62 104 ASP A CA 1
ATOM 820 C C . ASP A 1 104 ? -0.438 14.250 -6.185 1.00 74.62 104 ASP A C 1
ATOM 822 O O . ASP A 1 104 ? -1.041 13.355 -5.598 1.00 74.62 104 ASP A O 1
ATOM 826 N N . GLN A 1 105 ? 0.860 14.166 -6.471 1.00 65.88 105 GLN A N 1
ATOM 827 C CA . GLN A 1 105 ? 1.692 13.013 -6.129 1.00 65.88 105 GLN A CA 1
ATOM 828 C C . GLN A 1 105 ? 1.829 12.813 -4.612 1.00 65.88 105 GLN A C 1
ATOM 830 O O . GLN A 1 105 ? 2.329 11.775 -4.174 1.00 65.88 105 GLN A O 1
ATOM 835 N N . LEU A 1 106 ? 1.449 13.800 -3.796 1.00 72.81 106 LEU A N 1
ATOM 836 C CA . LEU A 1 106 ? 1.365 13.679 -2.343 1.00 72.81 106 LEU A CA 1
ATOM 837 C C . LEU A 1 106 ? 0.059 13.027 -1.894 1.00 72.81 106 LEU A C 1
ATOM 839 O O . LEU A 1 106 ? 0.067 12.352 -0.862 1.00 72.81 106 LEU A O 1
ATOM 843 N N . ALA A 1 107 ? -1.007 13.147 -2.686 1.00 81.00 107 ALA A N 1
ATOM 844 C CA . ALA A 1 107 ? -2.273 12.493 -2.420 1.00 81.00 107 ALA A CA 1
ATOM 845 C C . ALA A 1 107 ? -2.176 10.984 -2.675 1.00 81.00 107 ALA A C 1
ATOM 847 O O . ALA A 1 107 ? -1.601 10.514 -3.664 1.00 81.00 107 ALA A O 1
ATOM 848 N N . SER A 1 108 ? -2.787 10.216 -1.781 1.00 86.31 108 SER A N 1
ATOM 849 C CA . SER A 1 108 ? -2.989 8.788 -1.962 1.00 86.31 108 SER A CA 1
ATOM 850 C C . SER A 1 108 ? -4.430 8.404 -1.664 1.00 86.31 108 SER A C 1
ATOM 852 O O . SER A 1 108 ? -5.142 9.115 -0.954 1.00 86.31 108 SER A O 1
ATOM 854 N N . PHE A 1 109 ? -4.878 7.311 -2.271 1.00 88.31 109 PHE A N 1
ATOM 855 C CA . PHE A 1 109 ? -6.267 6.873 -2.241 1.00 88.31 109 PHE A CA 1
ATOM 856 C C . PHE A 1 109 ? -6.366 5.399 -1.863 1.00 88.31 109 PHE A C 1
ATOM 858 O O . PHE A 1 109 ? -5.524 4.587 -2.242 1.00 88.31 109 PHE A O 1
ATOM 865 N N . TYR A 1 110 ? -7.423 5.049 -1.143 1.00 87.00 110 TYR A N 1
ATOM 866 C CA . TYR A 1 110 ? -7.792 3.673 -0.830 1.00 87.00 110 TYR A CA 1
ATOM 867 C C . TYR A 1 110 ? -9.281 3.465 -1.159 1.00 87.00 110 TYR A C 1
ATOM 869 O O . TYR A 1 110 ? -10.041 4.441 -1.161 1.00 87.00 110 TYR A O 1
ATOM 877 N N . PRO A 1 111 ? -9.717 2.239 -1.499 1.00 86.50 111 PRO A N 1
ATOM 878 C CA . PRO A 1 111 ? -11.129 1.948 -1.736 1.00 86.50 111 PRO A CA 1
ATOM 879 C C . PRO A 1 111 ? -11.974 2.207 -0.485 1.00 86.50 111 PRO A C 1
ATOM 881 O O . PRO A 1 111 ? -11.561 1.872 0.618 1.00 86.50 111 PRO A O 1
ATOM 884 N N . ASN A 1 112 ? -13.199 2.715 -0.652 1.00 84.00 112 ASN A N 1
ATOM 885 C CA . ASN A 1 112 ? -14.193 2.765 0.432 1.00 84.00 112 ASN A CA 1
ATOM 886 C C . ASN A 1 112 ? -14.862 1.386 0.636 1.00 84.00 112 ASN A C 1
ATOM 888 O O . ASN A 1 112 ? -16.085 1.266 0.664 1.00 84.00 112 ASN A O 1
ATOM 892 N N . ASP A 1 113 ? -14.026 0.352 0.668 1.00 87.62 113 ASP A N 1
ATOM 893 C CA . ASP A 1 113 ? -14.328 -1.053 0.912 1.00 87.62 113 ASP A CA 1
ATOM 894 C C . ASP A 1 113 ? -13.139 -1.608 1.700 1.00 87.62 113 ASP A C 1
ATOM 896 O O . ASP A 1 113 ? -12.023 -1.724 1.178 1.00 87.62 113 ASP A O 1
ATOM 900 N N . ILE A 1 114 ? -13.365 -1.867 2.987 1.00 85.00 114 ILE A N 1
ATOM 901 C CA . ILE A 1 114 ? -12.286 -2.193 3.916 1.00 85.00 114 ILE A CA 1
ATOM 902 C C . ILE A 1 114 ? -11.626 -3.533 3.585 1.00 85.00 114 ILE A C 1
ATOM 904 O O . ILE A 1 114 ? -10.417 -3.669 3.756 1.00 85.00 114 ILE A O 1
ATOM 908 N N . ASP A 1 115 ? -12.376 -4.470 3.004 1.00 87.75 115 ASP A N 1
ATOM 909 C CA . ASP A 1 115 ? -11.873 -5.793 2.624 1.00 87.75 115 ASP A CA 1
ATOM 910 C C . ASP A 1 115 ? -10.879 -5.718 1.451 1.00 87.75 115 ASP A C 1
ATOM 912 O O . ASP A 1 115 ? -10.112 -6.651 1.203 1.00 87.75 115 ASP A O 1
ATOM 916 N N . GLN A 1 116 ? -10.866 -4.595 0.725 1.00 88.00 116 GLN A N 1
ATOM 917 C CA . GLN A 1 116 ? -9.915 -4.320 -0.354 1.00 88.00 116 GLN A CA 1
ATOM 918 C C . GLN A 1 116 ? -8.696 -3.511 0.111 1.00 88.00 116 GLN A C 1
ATOM 920 O O . GLN A 1 116 ? -7.754 -3.318 -0.664 1.00 88.00 116 GLN A O 1
ATOM 925 N N . CYS A 1 117 ? -8.702 -3.015 1.349 1.00 90.62 117 CYS A N 1
ATOM 926 C CA . CYS A 1 117 ? -7.609 -2.231 1.903 1.00 90.62 117 CYS A CA 1
ATOM 927 C C . CYS A 1 117 ? -6.515 -3.136 2.477 1.00 90.62 117 CYS A C 1
ATOM 929 O O . CYS A 1 117 ? -6.774 -4.201 3.031 1.00 90.62 117 CYS A O 1
ATOM 931 N N . PHE A 1 118 ? -5.264 -2.683 2.388 1.00 93.44 118 PHE A N 1
ATOM 932 C CA . PHE A 1 118 ? -4.182 -3.311 3.139 1.00 93.44 118 PHE A CA 1
ATOM 933 C C . PHE A 1 118 ? -4.117 -2.703 4.542 1.00 93.44 118 PHE A C 1
ATOM 935 O O . PHE A 1 118 ? -3.928 -1.491 4.657 1.00 93.44 118 PHE A O 1
ATOM 942 N N . LEU A 1 119 ? -4.251 -3.531 5.579 1.00 94.12 119 LEU A N 1
ATOM 943 C CA . LEU A 1 119 ? -4.267 -3.116 6.984 1.00 94.12 119 LEU A CA 1
ATOM 944 C C . LEU A 1 119 ? -2.847 -3.139 7.573 1.00 94.12 119 LEU A C 1
ATOM 946 O O . LEU A 1 119 ? -2.108 -4.108 7.405 1.00 94.12 119 LEU A O 1
ATOM 950 N N . MET A 1 120 ? -2.458 -2.055 8.244 1.00 94.50 120 MET A N 1
ATOM 951 C CA . MET A 1 120 ? -1.082 -1.819 8.710 1.00 94.50 120 MET A CA 1
ATOM 952 C C . MET A 1 120 ? -0.910 -1.890 10.231 1.00 94.50 120 MET A C 1
ATOM 954 O O . MET A 1 120 ? 0.226 -1.969 10.705 1.00 94.50 120 MET A O 1
ATOM 958 N N . GLY A 1 121 ? -2.006 -1.834 10.990 1.00 93.56 121 GLY A N 1
ATOM 959 C CA . GLY A 1 121 ? -1.988 -1.940 12.445 1.00 93.56 121 GLY A CA 1
ATOM 960 C C . GLY A 1 121 ? -2.271 -3.361 12.917 1.00 93.56 121 GLY A C 1
ATOM 961 O O . GLY A 1 121 ? -1.411 -4.233 12.784 1.00 93.56 121 GLY A O 1
ATOM 962 N N . LEU A 1 122 ? -3.442 -3.590 13.511 1.00 93.31 122 LEU A N 1
ATOM 963 C CA . LEU A 1 122 ? -3.727 -4.820 14.266 1.00 93.31 122 LEU A CA 1
ATOM 964 C C . LEU A 1 122 ? -3.689 -6.091 13.403 1.00 93.31 122 LEU A C 1
ATOM 966 O O . LEU A 1 122 ? -3.137 -7.104 13.826 1.00 93.31 122 LEU A O 1
ATOM 970 N N . ASP A 1 123 ? -4.202 -6.013 12.176 1.00 94.00 123 ASP A N 1
ATOM 971 C CA . ASP A 1 123 ? -4.301 -7.147 11.247 1.00 94.00 123 ASP A CA 1
ATOM 972 C C . ASP A 1 123 ? -3.107 -7.265 10.282 1.00 94.00 123 ASP A C 1
ATOM 974 O O . ASP A 1 123 ? -3.198 -7.893 9.220 1.00 94.00 123 ASP A O 1
ATOM 978 N N . PHE A 1 124 ? -1.978 -6.636 10.614 1.00 96.81 124 PHE A N 1
ATOM 979 C CA . PHE A 1 124 ? -0.791 -6.667 9.768 1.00 96.81 124 PHE A CA 1
ATOM 980 C C . PHE A 1 124 ? -0.232 -8.086 9.616 1.00 96.81 124 PHE A C 1
ATOM 982 O O . PHE A 1 124 ? 0.054 -8.789 10.585 1.00 96.81 124 PHE A O 1
ATOM 989 N N . ASP A 1 125 ? 0.035 -8.465 8.369 1.00 97.44 125 ASP A N 1
ATOM 990 C CA . ASP A 1 125 ? 0.727 -9.699 8.016 1.00 97.44 125 ASP A CA 1
ATOM 991 C C . ASP A 1 125 ? 1.906 -9.368 7.096 1.00 97.44 125 ASP A C 1
ATOM 993 O O . ASP A 1 125 ? 1.731 -8.836 5.996 1.00 97.44 125 ASP A O 1
ATOM 997 N N . LYS A 1 126 ? 3.123 -9.708 7.539 1.00 97.50 126 LYS A N 1
ATOM 998 C CA . LYS A 1 126 ? 4.363 -9.428 6.799 1.00 97.50 126 LYS A CA 1
ATOM 999 C C . LYS A 1 126 ? 4.376 -10.071 5.408 1.00 97.50 126 LYS A C 1
ATOM 1001 O O . LYS A 1 126 ? 4.840 -9.445 4.459 1.00 97.50 126 LYS A O 1
ATOM 1006 N N . THR A 1 127 ? 3.877 -11.298 5.275 1.00 97.56 127 THR A N 1
ATOM 1007 C CA . THR A 1 127 ? 3.873 -12.032 3.999 1.00 97.56 127 THR A CA 1
ATOM 1008 C C . THR A 1 127 ? 2.911 -11.377 3.018 1.00 97.56 127 THR A C 1
ATOM 1010 O O . THR A 1 127 ? 3.260 -11.145 1.860 1.00 97.56 127 THR A O 1
ATOM 1013 N N . LYS A 1 128 ? 1.710 -11.016 3.484 1.00 97.19 128 LYS A N 1
ATOM 1014 C CA . LYS A 1 128 ? 0.749 -10.266 2.668 1.00 97.19 128 LYS A CA 1
ATOM 1015 C C . LYS A 1 128 ? 1.296 -8.887 2.306 1.00 97.19 128 LYS A C 1
ATOM 1017 O O . LYS A 1 128 ? 1.065 -8.430 1.190 1.00 97.19 128 LYS A O 1
ATOM 1022 N N . PHE A 1 129 ? 2.027 -8.235 3.212 1.00 98.06 129 PHE A N 1
ATOM 1023 C CA . PHE A 1 129 ? 2.653 -6.943 2.940 1.00 98.06 129 PHE A CA 1
ATOM 1024 C C . PHE A 1 129 ? 3.698 -7.057 1.834 1.00 98.06 129 PHE A C 1
ATOM 1026 O O . PHE A 1 129 ? 3.659 -6.291 0.877 1.00 98.06 129 PHE A O 1
ATOM 1033 N N . GLU A 1 130 ? 4.579 -8.053 1.898 1.00 98.12 130 GLU A N 1
ATOM 1034 C CA . GLU A 1 130 ? 5.550 -8.316 0.834 1.00 98.12 130 GLU A CA 1
ATOM 1035 C C . GLU A 1 130 ? 4.860 -8.552 -0.519 1.00 98.12 130 GLU A C 1
ATOM 1037 O O . GLU A 1 130 ? 5.212 -7.912 -1.512 1.00 98.12 130 GLU A O 1
ATOM 1042 N N . GLN A 1 131 ? 3.821 -9.392 -0.552 1.00 97.81 131 GLN A N 1
ATOM 1043 C CA . GLN A 1 131 ? 3.022 -9.625 -1.759 1.00 97.81 131 GLN A CA 1
ATOM 1044 C C . GLN A 1 131 ? 2.366 -8.343 -2.280 1.00 97.81 131 GLN A C 1
ATOM 1046 O O . GLN A 1 131 ? 2.354 -8.102 -3.487 1.00 97.81 131 GLN A O 1
ATOM 1051 N N . PHE A 1 132 ? 1.846 -7.502 -1.384 1.00 96.88 132 PHE A N 1
ATOM 1052 C CA . PHE A 1 132 ? 1.282 -6.207 -1.742 1.00 96.88 132 PHE A CA 1
ATOM 1053 C C . PHE A 1 132 ? 2.337 -5.309 -2.399 1.00 96.88 132 PHE A C 1
ATOM 1055 O O . PHE A 1 132 ? 2.082 -4.783 -3.482 1.00 96.88 132 PHE A O 1
ATOM 1062 N N . VAL A 1 133 ? 3.527 -5.172 -1.801 1.00 97.88 133 VAL A N 1
ATOM 1063 C CA . VAL A 1 133 ? 4.625 -4.353 -2.345 1.00 97.88 133 VAL A CA 1
ATOM 1064 C C . VAL A 1 133 ? 5.017 -4.820 -3.746 1.00 97.88 133 VAL A C 1
ATOM 1066 O O . VAL A 1 133 ? 5.101 -3.998 -4.661 1.00 97.88 133 VAL A O 1
ATOM 1069 N N . LEU A 1 134 ? 5.211 -6.129 -3.933 1.00 97.56 134 LEU A N 1
ATOM 1070 C CA . LEU A 1 134 ? 5.558 -6.708 -5.233 1.00 97.56 134 LEU A CA 1
ATOM 1071 C C . LEU A 1 134 ? 4.471 -6.437 -6.274 1.00 97.56 134 LEU A C 1
ATOM 1073 O O . LEU A 1 134 ? 4.773 -5.928 -7.351 1.00 97.56 134 LEU A O 1
ATOM 1077 N N . LYS A 1 135 ? 3.203 -6.665 -5.919 1.00 95.94 135 LYS A N 1
ATOM 1078 C CA . LYS A 1 135 ? 2.066 -6.400 -6.804 1.00 95.94 135 LYS A CA 1
ATOM 1079 C C . LYS A 1 135 ? 1.995 -4.933 -7.231 1.00 95.94 135 LYS A C 1
ATOM 1081 O O . LYS A 1 135 ? 1.690 -4.654 -8.385 1.00 95.94 135 LYS A O 1
ATOM 1086 N N . GLN A 1 136 ? 2.290 -3.980 -6.343 1.00 95.25 136 GLN A N 1
ATOM 1087 C CA . GLN A 1 136 ? 2.306 -2.561 -6.725 1.00 95.25 136 GLN A CA 1
ATOM 1088 C C . GLN A 1 136 ? 3.439 -2.228 -7.702 1.00 95.25 136 GLN A C 1
ATOM 1090 O O . GLN A 1 136 ? 3.240 -1.434 -8.621 1.00 95.25 136 GLN A O 1
ATOM 1095 N N . ILE A 1 137 ? 4.613 -2.838 -7.535 1.00 96.19 137 ILE A N 1
ATOM 1096 C CA . ILE A 1 137 ? 5.737 -2.676 -8.468 1.00 96.19 137 ILE A CA 1
ATOM 1097 C C . ILE A 1 137 ? 5.388 -3.287 -9.833 1.00 96.19 137 ILE A C 1
ATOM 1099 O O . ILE A 1 137 ? 5.598 -2.647 -10.862 1.00 96.19 137 ILE A O 1
ATOM 1103 N N . GLU A 1 138 ? 4.811 -4.489 -9.852 1.00 95.00 138 GLU A N 1
ATOM 1104 C CA . GLU A 1 138 ? 4.354 -5.155 -11.077 1.00 95.00 138 GLU A CA 1
ATOM 1105 C C . GLU A 1 138 ? 3.278 -4.343 -11.801 1.00 95.00 138 GLU A C 1
ATOM 1107 O O . GLU A 1 138 ? 3.368 -4.153 -13.013 1.00 95.00 138 GLU A O 1
ATOM 1112 N N . ASN A 1 139 ? 2.294 -3.816 -11.064 1.00 92.69 139 ASN A N 1
ATOM 1113 C CA . ASN A 1 139 ? 1.254 -2.944 -11.606 1.00 92.69 139 ASN A CA 1
ATOM 1114 C C . ASN A 1 139 ? 1.848 -1.674 -12.229 1.00 92.69 139 ASN A C 1
ATOM 1116 O O . ASN A 1 139 ? 1.407 -1.244 -13.290 1.00 92.69 139 ASN A O 1
ATOM 1120 N N . TYR A 1 140 ? 2.856 -1.071 -11.593 1.00 92.88 140 TYR A N 1
ATOM 1121 C CA . TYR A 1 140 ? 3.534 0.108 -12.132 1.00 92.88 140 TYR A CA 1
ATOM 1122 C C . TYR A 1 140 ? 4.274 -0.192 -13.436 1.00 92.88 140 TYR A C 1
ATOM 1124 O O . TYR A 1 140 ? 4.246 0.620 -14.354 1.00 92.88 140 TYR A O 1
ATOM 1132 N N . LEU A 1 141 ? 4.884 -1.372 -13.543 1.00 92.50 141 LEU A N 1
ATOM 1133 C CA . LEU A 1 141 ? 5.627 -1.811 -14.725 1.00 92.50 141 LEU A CA 1
ATOM 1134 C C . LEU A 1 141 ? 4.741 -2.276 -15.891 1.00 92.50 141 LEU A C 1
ATOM 1136 O O . LEU A 1 141 ? 5.264 -2.687 -16.928 1.00 92.50 141 LEU A O 1
ATOM 1140 N N . GLN A 1 142 ? 3.414 -2.218 -15.749 1.00 90.19 142 GLN A N 1
ATOM 1141 C CA . GLN A 1 142 ? 2.515 -2.599 -16.830 1.00 90.19 142 GLN A CA 1
ATOM 1142 C C . GLN A 1 142 ? 2.672 -1.677 -18.057 1.00 90.19 142 GLN A C 1
ATOM 1144 O O . GLN A 1 142 ? 2.936 -0.479 -17.902 1.00 90.19 142 GLN A O 1
ATOM 1149 N N . PRO A 1 143 ? 2.477 -2.209 -19.279 1.00 86.25 143 PRO A N 1
ATOM 1150 C CA . PRO A 1 143 ? 2.574 -1.469 -20.543 1.00 86.25 143 PRO A CA 1
ATOM 1151 C C . PRO A 1 143 ? 1.804 -0.146 -20.561 1.00 86.25 143 PRO A C 1
ATOM 1153 O O . PRO A 1 143 ? 2.246 0.824 -21.171 1.00 86.25 143 PRO A O 1
ATOM 1156 N N . GLU A 1 144 ? 0.657 -0.102 -19.886 1.00 86.75 144 GLU A N 1
ATOM 1157 C CA . GLU A 1 144 ? -0.231 1.057 -19.791 1.00 86.75 144 GLU A CA 1
ATOM 1158 C C . GLU A 1 144 ? 0.437 2.265 -19.124 1.00 86.75 144 GLU A C 1
ATOM 1160 O O . GLU A 1 144 ? 0.046 3.402 -19.381 1.00 86.75 144 GLU A O 1
ATOM 1165 N N . ASN A 1 145 ? 1.459 2.031 -18.300 1.00 86.31 145 ASN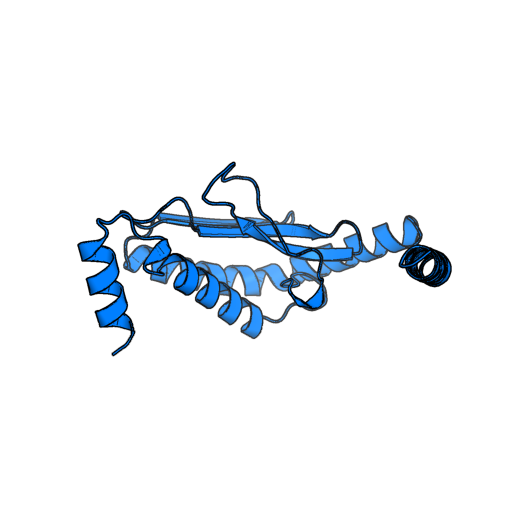 A N 1
ATOM 1166 C CA . ASN A 1 145 ? 2.190 3.078 -17.598 1.00 86.31 145 ASN A CA 1
ATOM 1167 C C . ASN A 1 145 ? 3.468 3.512 -18.332 1.00 86.31 145 ASN A C 1
ATOM 1169 O O . ASN A 1 145 ? 4.147 4.428 -17.865 1.00 86.31 145 ASN A O 1
ATOM 1173 N N . LEU A 1 146 ? 3.810 2.881 -19.460 1.00 88.12 146 LEU A N 1
ATOM 1174 C CA . LEU A 1 146 ? 5.019 3.169 -20.225 1.00 88.12 146 LEU A CA 1
ATOM 1175 C C . LEU A 1 146 ? 4.758 4.271 -21.269 1.00 88.12 146 LEU A C 1
ATOM 1177 O O . LEU A 1 146 ? 3.867 4.166 -22.114 1.00 88.12 146 LEU A O 1
ATOM 1181 N N . ILE A 1 147 ? 5.585 5.315 -21.261 1.00 83.62 147 ILE A N 1
ATOM 1182 C CA . ILE A 1 147 ? 5.529 6.432 -22.209 1.00 83.62 147 ILE A CA 1
ATOM 1183 C C . ILE A 1 147 ? 6.034 5.944 -23.572 1.00 83.62 147 ILE A C 1
ATOM 1185 O O . ILE A 1 147 ? 7.238 5.898 -23.828 1.00 83.62 147 ILE A O 1
ATOM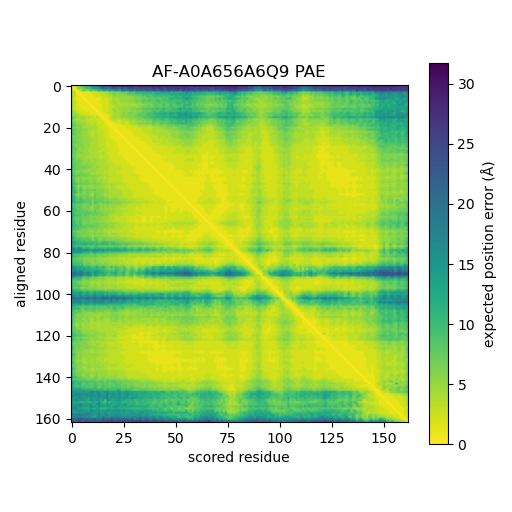 1189 N N . THR A 1 148 ? 5.109 5.566 -24.453 1.00 85.25 148 THR A N 1
ATOM 1190 C CA . THR A 1 148 ? 5.413 4.966 -25.762 1.00 85.25 148 THR A CA 1
ATOM 1191 C C . THR A 1 148 ? 4.441 5.395 -26.855 1.00 85.25 148 THR A C 1
ATOM 1193 O O . THR A 1 148 ? 3.373 5.947 -26.586 1.00 85.25 148 THR A O 1
ATOM 1196 N N . SER A 1 149 ? 4.806 5.140 -28.117 1.00 84.25 149 SER A N 1
ATOM 1197 C CA . SER A 1 149 ? 3.848 5.192 -29.225 1.00 84.25 149 SER A CA 1
ATOM 1198 C C . SER A 1 149 ? 2.892 3.992 -29.183 1.00 84.25 149 SER A C 1
ATOM 1200 O O . SER A 1 149 ? 3.217 2.943 -28.629 1.00 84.25 149 SER A O 1
ATOM 1202 N N . LYS A 1 150 ? 1.730 4.104 -29.841 1.00 84.50 150 LYS A N 1
ATOM 1203 C CA . LYS A 1 150 ? 0.756 3.001 -29.940 1.00 84.50 150 LYS A CA 1
ATOM 1204 C C . LYS A 1 150 ? 1.376 1.703 -30.483 1.00 84.50 150 LYS A C 1
ATOM 1206 O O . LYS A 1 150 ? 1.131 0.634 -29.944 1.00 84.50 150 LYS A O 1
ATOM 1211 N N . GLU A 1 151 ? 2.213 1.803 -31.516 1.00 86.88 151 GLU A N 1
ATOM 1212 C CA . GLU A 1 151 ? 2.882 0.638 -32.112 1.00 86.88 151 GLU A CA 1
ATOM 1213 C C . GLU A 1 151 ? 3.850 -0.038 -31.125 1.00 86.88 151 GLU A C 1
ATOM 1215 O O . GLU A 1 151 ? 3.917 -1.263 -31.049 1.00 86.88 151 GLU A O 1
ATOM 1220 N N . GLN A 1 152 ? 4.591 0.752 -30.343 1.00 86.00 152 GLN A N 1
ATOM 1221 C CA . GLN A 1 152 ? 5.491 0.239 -29.308 1.00 86.00 152 GLN A CA 1
ATOM 1222 C C . GLN A 1 152 ? 4.717 -0.433 -28.167 1.00 86.00 152 GLN A C 1
ATOM 1224 O O . GLN A 1 152 ? 5.115 -1.511 -27.727 1.00 86.00 152 GLN A O 1
ATOM 1229 N N . TYR A 1 153 ? 3.600 0.160 -27.740 1.00 83.06 153 TYR A N 1
ATOM 1230 C CA . TYR A 1 153 ? 2.697 -0.414 -26.742 1.00 83.06 153 TYR A CA 1
ATOM 1231 C C . TYR A 1 153 ? 2.149 -1.781 -27.182 1.00 83.06 153 TYR A C 1
ATOM 1233 O O . TYR A 1 153 ? 2.285 -2.762 -26.447 1.00 83.06 153 TYR A O 1
ATOM 1241 N N . ASP A 1 154 ? 1.610 -1.880 -28.404 1.00 84.25 154 ASP A N 1
ATOM 1242 C CA . ASP A 1 154 ? 1.038 -3.126 -28.935 1.00 84.25 154 ASP A CA 1
ATOM 1243 C C . ASP A 1 154 ? 2.101 -4.241 -29.018 1.00 84.25 154 ASP A C 1
ATOM 1245 O O . ASP A 1 154 ? 1.851 -5.389 -28.635 1.00 84.25 154 ASP A O 1
ATOM 1249 N N . ARG A 1 155 ? 3.329 -3.901 -29.445 1.00 85.06 155 ARG A N 1
ATOM 1250 C CA . ARG A 1 155 ? 4.464 -4.843 -29.480 1.00 85.06 155 ARG A CA 1
ATOM 1251 C C . ARG A 1 155 ? 4.871 -5.303 -28.083 1.00 85.06 155 ARG A C 1
ATOM 1253 O O . ARG A 1 155 ? 5.133 -6.489 -27.894 1.00 85.06 155 ARG A O 1
ATOM 1260 N N . PHE A 1 156 ? 4.917 -4.396 -27.110 1.00 82.94 156 PHE A N 1
ATOM 1261 C CA . PHE A 1 156 ? 5.299 -4.728 -25.739 1.00 82.94 156 PHE A CA 1
ATOM 1262 C C . PHE A 1 156 ? 4.260 -5.635 -25.060 1.00 82.94 156 PHE A C 1
ATOM 1264 O O . PHE A 1 156 ? 4.629 -6.638 -24.453 1.00 82.94 156 PHE A O 1
ATOM 1271 N N . ARG A 1 157 ? 2.958 -5.381 -25.255 1.00 82.06 157 ARG A N 1
ATOM 1272 C CA . ARG A 1 157 ? 1.892 -6.277 -24.769 1.00 82.06 157 ARG A CA 1
ATOM 1273 C C . ARG A 1 157 ? 1.961 -7.679 -25.361 1.00 82.06 157 ARG A C 1
ATOM 1275 O O . ARG A 1 157 ? 1.763 -8.651 -24.632 1.00 82.06 157 ARG A O 1
ATOM 1282 N N . ALA A 1 158 ? 2.248 -7.790 -26.657 1.00 85.00 158 ALA A N 1
ATOM 1283 C CA . ALA A 1 158 ? 2.397 -9.083 -27.318 1.00 85.00 158 ALA A CA 1
ATOM 1284 C C . ALA A 1 158 ? 3.588 -9.888 -26.766 1.00 85.00 158 ALA A C 1
ATOM 1286 O O . ALA A 1 158 ? 3.503 -11.108 -26.677 1.00 85.00 158 ALA A O 1
ATOM 1287 N N . LEU A 1 159 ? 4.676 -9.220 -26.363 1.00 85.94 159 LEU A N 1
ATOM 1288 C CA . LEU A 1 159 ? 5.830 -9.875 -25.737 1.00 85.94 159 LEU A CA 1
ATOM 1289 C C . LEU A 1 159 ? 5.516 -10.432 -24.344 1.00 85.94 159 LEU A C 1
ATOM 1291 O O . LEU A 1 159 ? 6.028 -11.489 -24.008 1.00 85.94 159 LEU A O 1
ATOM 1295 N N . LEU A 1 160 ? 4.689 -9.744 -23.553 1.00 80.00 160 LEU A N 1
ATOM 1296 C CA . LEU A 1 160 ? 4.336 -10.165 -22.189 1.00 80.00 160 LEU A CA 1
ATOM 1297 C C . LEU A 1 160 ? 3.227 -11.227 -22.126 1.00 80.00 160 LEU A C 1
ATOM 1299 O O . LEU A 1 160 ? 2.996 -11.803 -21.068 1.00 80.00 160 LEU A O 1
ATOM 1303 N N . SER A 1 161 ? 2.508 -11.448 -23.230 1.00 76.44 161 SER A N 1
ATOM 1304 C CA . SER A 1 161 ? 1.402 -12.418 -23.307 1.00 76.44 161 SER A CA 1
ATOM 1305 C C . SER A 1 161 ? 1.838 -13.797 -23.833 1.00 76.44 161 SER A C 1
ATOM 1307 O O . SER A 1 161 ? 0.993 -14.685 -23.943 1.00 76.44 161 SER A O 1
ATOM 1309 N N . ASN A 1 162 ? 3.121 -13.952 -24.182 1.00 51.81 162 ASN A N 1
ATOM 1310 C CA . ASN A 1 162 ? 3.765 -15.194 -24.627 1.00 51.81 162 ASN A CA 1
ATOM 1311 C C . ASN A 1 162 ? 4.708 -15.722 -23.543 1.00 51.81 162 ASN A C 1
ATOM 1313 O O . ASN A 1 162 ? 4.871 -16.960 -23.481 1.00 51.81 162 ASN A O 1
#

pLDDT: mean 89.32, std 9.13, range [51.81, 98.5]

Solvent-accessible surface area (backbone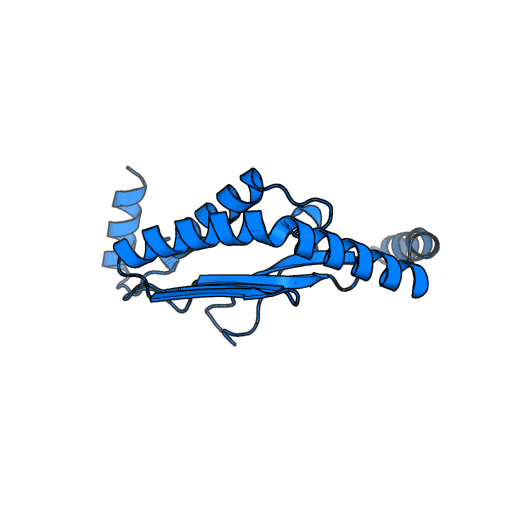 atoms only — not comparable to full-atom values): 9160 Å² total; per-residue (Å²): 135,75,66,58,66,56,52,50,51,51,56,62,66,43,59,87,71,59,74,52,72,67,57,48,53,50,46,44,51,52,20,50,52,33,26,53,71,43,41,65,61,52,51,51,52,50,51,54,51,46,54,56,40,45,76,74,63,30,51,71,48,82,47,80,53,85,93,39,40,38,40,37,35,34,46,92,60,43,64,51,50,40,45,36,28,56,41,75,45,99,84,51,57,36,26,49,12,41,34,36,52,91,60,60,69,86,44,56,51,63,68,103,41,73,93,80,44,50,51,50,14,80,77,49,48,74,67,61,48,47,52,49,56,52,50,52,53,55,61,52,70,34,66,92,35,45,74,66,54,70,71,56,42,56,53,52,50,57,63,75,76,108

Secondary structure (DSSP, 8-state):
--SHHHHHHHHHHHGGGPPPHHHHHHHHHHHHHHHHHHHHHHHHHHHHHHHHHHHTT-EEEEEEETTEEEEEEE-TTBSS-EEEEEEE-TTS-EEEEEE-TTS-TT-EE--S-GGGSPB-STT--HHHHHHHHHHHHHHHTSGGGB---HHHHHHHHHHHT-

Foldseek 3Di:
DPPPVVVVVVVVVCPVVQDDPVRQVVQAVQQLVQLVVCQVLVCVLLVVVVVVLVVVVKDWDWDQDSVWTWIWIDHPQFQAIWTWIWDDDPRHFTWIFTQDSVDPSVDGDDDPPVVRTQGRGPPDDSVVVSVVSVVSVVVRPQLVGGNDDPVVSVVVVVVVVD

Sequence (162 aa):
MGNWKNIEKLVLASKDFILTEEERQLIVKEEQQAYVTNMPAIIEVLNMAQLKLKALGFWVENNVTEQGTRFRFSLQGYYGPGGFSTQFHISGPLVLGLINPAGDQLASFYPNDIDQCFLMGLDFDKTKFEQFVLKQIENYLQPENLITSKEQYDRFRALLSN

Nearest PDB structures (foldseek):
  8tqw-assembly1_Q  TM=3.732E-01  e=6.217E+00  Homo sapiens
  4rew-assembly1_A  TM=2.608E-01  e=4.117E+00  Homo sapiens
  8wok-assembly2_B  TM=3.012E-01  e=3.253E+00  Saccharina japonica